Protein AF-A0A971C2J1-F1 (afdb_monomer)

Radius of gyration: 20.7 Å; Cα contacts (8 Å, |Δi|>4): 103; chains: 1; bounding box: 39×46×48 Å

Mean predicted aligned error: 7.13 Å

pLDDT: mean 89.5, std 9.16, range [54.72, 98.19]

Foldseek 3Di:
DWDWDDDQVQQKIKIWDQDPPPPDGTDIDIDRNPDDDPCVCPVPCVNPVVVLQVVQVVCVVVVHDHDPPHDDVVNVVQVVQVVVQVVVCVVVVHHGDRDDDD

Solvent-accessible surface area (backbone atoms only — not comparable to full-atom values): 6250 Å² total; per-residue (Å²): 127,66,49,78,52,67,48,74,72,70,35,34,35,36,40,35,38,70,28,90,53,92,96,48,69,57,47,80,45,79,48,74,68,8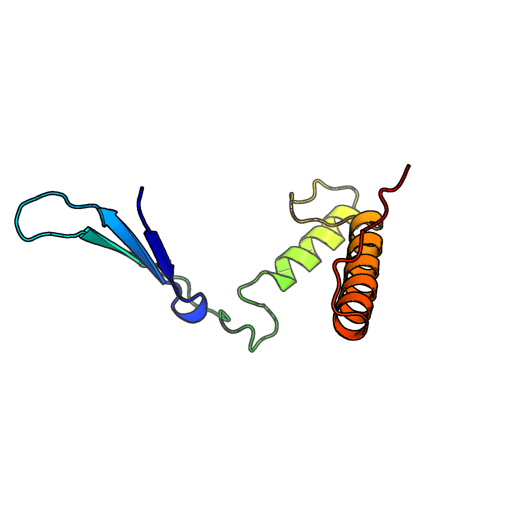5,66,82,76,55,45,81,23,86,82,68,25,57,59,48,51,51,57,51,54,54,50,28,51,54,28,50,78,67,76,43,91,56,56,96,81,57,76,54,72,67,54,52,52,50,53,52,51,49,53,57,39,50,54,53,20,66,77,68,73,46,91,62,84,80,83,79,84,131

Sequence (102 aa):
TGEIQGELEESRYVIRHIDPRPGHEYSEEVVDLNVSGDVHGAFGGHAGGDLRLAADFVRFAREEEVSISCTSIEDSIRGHLLGFRADRSMDEGRVMDIPREG

Secondary structure (DSSP, 8-state):
-EEEEEEGGGTEEEEEEE--STT-SEEEEEEE----S-SS-TTS-GGGHHHHHHHHHHHHHTTPPPPTT---HHHHHHHHHHHHHHHHHHHHTS----PPP-

Structure (mmCIF, N/CA/C/O backbone):
data_AF-A0A971C2J1-F1
#
_entry.id   AF-A0A971C2J1-F1
#
loop_
_atom_site.group_PDB
_atom_site.id
_atom_site.type_symbol
_atom_site.label_atom_id
_atom_si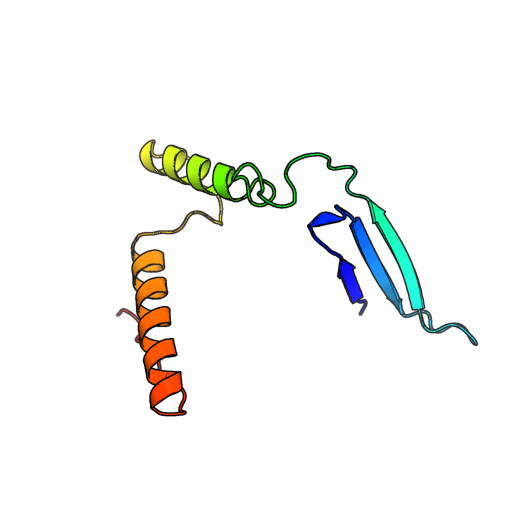te.label_alt_id
_atom_site.label_comp_id
_atom_site.label_asym_id
_atom_site.label_entity_id
_atom_site.label_seq_id
_atom_site.pdbx_PDB_ins_code
_atom_site.Cartn_x
_atom_site.Cartn_y
_atom_site.Cartn_z
_atom_site.occupancy
_atom_site.B_iso_or_equiv
_atom_site.auth_seq_id
_atom_site.auth_comp_id
_atom_site.auth_asym_id
_atom_site.auth_atom_id
_atom_site.pdbx_PDB_model_num
ATOM 1 N N . THR A 1 1 ? -3.015 5.363 25.364 1.00 68.62 1 THR A N 1
ATOM 2 C CA . THR A 1 1 ? -3.497 4.883 24.052 1.00 68.62 1 THR A CA 1
ATOM 3 C C . THR A 1 1 ? -4.454 5.913 23.502 1.00 68.62 1 THR A C 1
ATOM 5 O O . THR A 1 1 ? -5.111 6.581 24.289 1.00 68.62 1 THR A O 1
ATOM 8 N N . GLY A 1 2 ? -4.462 6.097 22.189 1.00 88.38 2 GLY A N 1
ATOM 9 C CA . GLY A 1 2 ? -5.350 7.013 21.477 1.00 88.38 2 GLY A CA 1
ATOM 10 C C . GLY A 1 2 ? -5.820 6.351 20.187 1.00 88.38 2 GLY A C 1
ATOM 11 O O . GLY A 1 2 ? -5.355 5.257 19.860 1.00 88.38 2 GLY A O 1
ATOM 12 N N . GLU A 1 3 ? -6.734 7.000 19.485 1.00 95.06 3 GLU A N 1
ATOM 13 C CA . GLU A 1 3 ? -7.278 6.533 18.210 1.00 95.06 3 GLU A CA 1
ATOM 14 C C . GLU A 1 3 ? -6.896 7.524 17.110 1.00 95.06 3 GLU A C 1
ATOM 16 O O . GLU A 1 3 ? -6.912 8.732 17.334 1.00 95.06 3 GLU A O 1
ATOM 21 N N . ILE A 1 4 ? -6.550 7.010 15.931 1.00 95.75 4 ILE A N 1
ATOM 22 C CA . ILE A 1 4 ? -6.412 7.803 14.711 1.00 95.75 4 ILE A CA 1
ATOM 23 C C . ILE A 1 4 ? -7.490 7.359 13.725 1.00 95.75 4 ILE A C 1
ATOM 25 O O . ILE A 1 4 ? -7.648 6.163 13.479 1.00 95.75 4 ILE A O 1
ATOM 29 N N . GLN A 1 5 ? -8.223 8.317 13.168 1.00 95.56 5 GLN A N 1
ATOM 30 C CA . GLN A 1 5 ? -9.270 8.071 12.181 1.00 95.56 5 GLN A CA 1
ATOM 31 C C . GLN A 1 5 ? -9.182 9.121 11.077 1.00 95.56 5 GLN A C 1
ATOM 33 O O . GLN A 1 5 ? -9.109 10.310 11.364 1.00 95.56 5 GLN A O 1
ATOM 38 N N . GLY A 1 6 ? -9.251 8.710 9.818 1.00 92.88 6 GLY A N 1
ATOM 39 C CA . GLY A 1 6 ? -9.317 9.630 8.690 1.00 92.88 6 GLY A CA 1
ATOM 40 C C . GL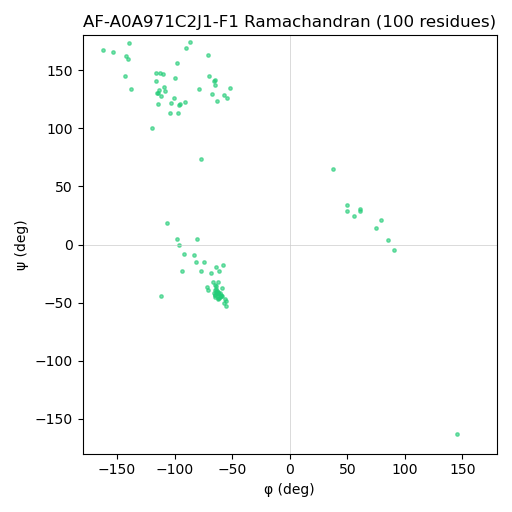Y A 1 6 ? -9.817 8.933 7.437 1.00 92.88 6 GLY A C 1
ATOM 41 O O . GLY A 1 6 ? -9.878 7.703 7.391 1.00 92.88 6 GLY A O 1
ATOM 42 N N . GLU A 1 7 ? -10.157 9.739 6.443 1.00 88.56 7 GLU A N 1
ATOM 43 C CA . GLU A 1 7 ? -10.464 9.303 5.086 1.00 88.56 7 GLU A CA 1
ATOM 44 C C . GLU A 1 7 ? -9.392 9.896 4.166 1.00 88.56 7 GLU A C 1
ATOM 46 O O . GLU A 1 7 ? -9.059 11.081 4.271 1.00 88.56 7 GLU A O 1
ATOM 51 N N . LEU A 1 8 ? -8.786 9.060 3.320 1.00 84.88 8 LEU A N 1
ATOM 52 C CA . LEU A 1 8 ? -7.642 9.453 2.488 1.00 84.88 8 LEU A CA 1
ATOM 53 C C . LEU A 1 8 ? -8.014 10.631 1.578 1.00 84.88 8 LEU A C 1
ATOM 55 O O . LEU A 1 8 ? -7.229 11.553 1.369 1.00 84.88 8 LEU A O 1
ATOM 59 N N . GLU A 1 9 ? -9.246 10.597 1.089 1.00 83.31 9 GLU A N 1
ATOM 60 C CA . GLU A 1 9 ? -9.861 11.538 0.175 1.00 83.31 9 GLU A CA 1
ATOM 61 C C . GLU A 1 9 ? -10.101 12.916 0.803 1.00 83.31 9 GLU A C 1
ATOM 63 O O . GLU A 1 9 ? -10.150 13.913 0.084 1.00 83.31 9 GLU A O 1
ATOM 68 N N . GLU A 1 10 ? -10.218 12.993 2.131 1.00 87.69 10 GLU A N 1
ATOM 69 C CA . GLU A 1 10 ? -10.367 14.263 2.843 1.00 87.69 10 GLU A CA 1
ATOM 70 C C . GLU A 1 10 ? -9.021 14.961 3.096 1.00 87.69 10 GLU A C 1
ATOM 72 O O . GLU A 1 10 ? -9.017 16.103 3.556 1.00 87.69 10 GLU A O 1
ATOM 77 N N . SER A 1 11 ? -7.879 14.301 2.839 1.00 88.88 11 SER A N 1
ATOM 78 C CA . SER A 1 11 ? -6.540 14.794 3.218 1.00 88.88 11 SER A CA 1
ATOM 79 C C . SER A 1 11 ? -6.460 15.233 4.691 1.00 88.88 11 SER A C 1
ATOM 81 O O . SER A 1 11 ? -5.679 16.113 5.060 1.00 88.88 11 SER A O 1
ATOM 83 N N . ARG A 1 12 ? -7.280 14.622 5.548 1.00 92.81 12 ARG A N 1
ATOM 84 C CA . ARG A 1 12 ? -7.480 15.003 6.945 1.00 92.81 12 ARG A CA 1
ATOM 85 C C . ARG A 1 12 ? -7.658 13.757 7.793 1.00 92.81 12 ARG A C 1
ATOM 87 O O . ARG A 1 12 ? -8.288 12.783 7.387 1.00 92.81 12 ARG A O 1
ATOM 94 N N . TYR A 1 13 ? -7.156 13.822 9.016 1.00 95.25 13 TYR A N 1
ATOM 95 C CA . TYR A 1 13 ? -7.446 12.822 10.031 1.00 95.25 13 TYR A CA 1
ATOM 96 C C . TYR A 1 13 ? -7.606 13.467 11.405 1.00 95.25 13 TYR A C 1
ATOM 98 O O . TYR A 1 13 ? -7.214 14.607 11.642 1.00 95.25 13 TYR A O 1
ATOM 106 N N . VAL A 1 14 ? -8.223 12.726 12.313 1.00 96.94 14 VAL A N 1
ATOM 107 C CA . VAL A 1 14 ? -8.462 13.105 13.699 1.00 96.94 14 VAL A CA 1
ATOM 108 C C . VAL A 1 14 ? -7.655 12.181 14.593 1.00 96.94 14 VAL A C 1
ATOM 110 O O . VAL A 1 14 ? -7.678 10.960 14.421 1.00 96.94 14 VAL A O 1
ATOM 113 N N . ILE A 1 15 ? -6.956 12.765 15.558 1.00 96.56 15 ILE A N 1
ATOM 114 C CA . ILE A 1 15 ? -6.327 12.052 16.663 1.00 96.56 15 ILE A CA 1
ATOM 115 C C . ILE A 1 15 ? -7.198 12.255 17.902 1.00 96.56 15 ILE A C 1
ATOM 117 O O . ILE A 1 15 ? -7.436 13.384 18.332 1.00 96.56 15 ILE A O 1
ATOM 121 N N . ARG A 1 16 ? -7.674 11.159 18.493 1.00 96.50 16 ARG A N 1
ATOM 122 C CA . ARG A 1 16 ? -8.383 11.160 19.776 1.00 96.50 16 ARG A CA 1
ATOM 123 C C . ARG A 1 16 ? -7.450 10.747 20.896 1.00 96.50 16 ARG A C 1
ATOM 125 O O . ARG A 1 16 ? -6.864 9.661 20.874 1.00 96.50 16 ARG A O 1
ATOM 132 N N . HIS A 1 17 ? -7.374 11.591 21.914 1.00 95.06 17 HIS A N 1
ATOM 133 C CA . HIS A 1 17 ? -6.661 11.312 23.153 1.00 95.06 17 HIS A CA 1
ATOM 134 C C . HIS A 1 17 ? -7.663 11.078 24.274 1.00 95.06 17 HIS A C 1
ATOM 136 O O . HIS A 1 17 ? -8.580 11.872 24.450 1.00 95.06 17 HIS A O 1
ATOM 142 N N . ILE A 1 18 ? -7.474 10.008 25.049 1.00 94.56 18 ILE A N 1
ATOM 143 C CA . ILE A 1 18 ? -8.291 9.745 26.240 1.00 94.56 18 ILE A CA 1
ATOM 144 C C . ILE A 1 18 ? -8.187 10.940 27.192 1.00 94.56 18 ILE A C 1
ATOM 146 O O . ILE A 1 18 ? -7.081 11.350 27.551 1.00 94.56 18 ILE A O 1
ATOM 150 N N . ASP A 1 19 ? -9.335 11.452 27.630 1.00 93.88 19 ASP A N 1
ATOM 15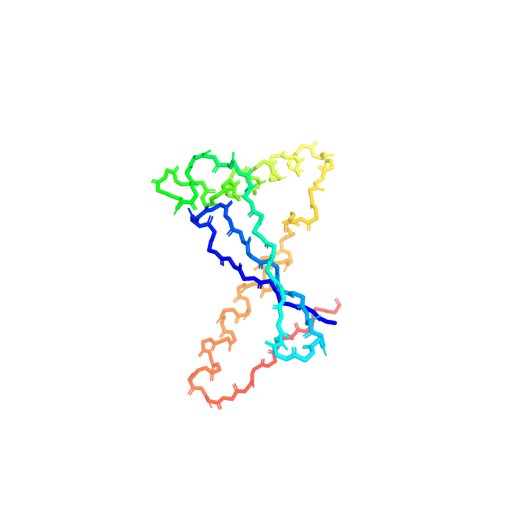1 C CA . ASP A 1 19 ? -9.434 12.584 28.546 1.00 93.88 19 ASP A CA 1
ATOM 152 C C . ASP A 1 19 ? -10.170 12.147 29.819 1.00 93.88 19 ASP A C 1
ATOM 154 O O . ASP A 1 19 ? -11.395 12.056 29.819 1.00 93.88 19 ASP A O 1
ATOM 158 N N . PRO A 1 20 ? -9.449 11.851 30.916 1.00 91.00 20 PRO A N 1
ATOM 159 C CA . PRO A 1 20 ? -10.048 11.288 32.123 1.00 91.00 20 PRO A CA 1
ATOM 160 C C . PRO A 1 20 ? -10.732 12.334 33.019 1.00 91.00 20 PRO A C 1
ATOM 162 O O . PRO A 1 20 ? -11.136 12.008 34.139 1.00 91.00 20 PRO A O 1
ATOM 165 N N . ARG A 1 21 ? -10.816 13.604 32.602 1.00 95.00 21 ARG A N 1
ATOM 166 C CA . ARG A 1 21 ? -11.468 14.647 33.405 1.00 95.00 21 ARG A CA 1
ATOM 167 C C . ARG A 1 21 ? -12.969 14.345 33.550 1.00 95.00 21 ARG A C 1
ATOM 169 O O . ARG A 1 21 ? -13.593 13.907 32.589 1.00 95.00 21 ARG A O 1
ATOM 176 N N . PRO A 1 22 ? -13.591 14.600 34.718 1.00 93.62 22 PRO A N 1
ATOM 177 C CA . PRO A 1 22 ? -15.017 14.334 34.909 1.00 93.62 22 PRO A CA 1
ATOM 178 C C . PRO A 1 22 ? -15.885 15.023 33.847 1.00 93.62 22 PRO A C 1
ATOM 180 O O . PRO A 1 22 ? -15.786 16.234 33.667 1.00 93.62 22 PRO A O 1
ATOM 183 N N . GLY A 1 23 ? -16.738 14.253 33.167 1.00 93.50 23 GLY A N 1
ATOM 184 C CA . GLY A 1 23 ? -17.592 14.748 32.079 1.00 93.50 23 GLY A CA 1
ATOM 185 C C . GLY A 1 23 ? -16.927 14.783 30.698 1.00 93.50 23 GLY A C 1
ATOM 186 O O . GLY A 1 23 ? -17.561 15.226 29.745 1.00 93.50 23 GLY A O 1
ATOM 187 N N . HIS A 1 24 ? -15.688 14.308 30.583 1.00 89.44 24 HIS A N 1
ATOM 188 C CA . HIS A 1 24 ? -14.969 14.133 29.327 1.00 89.44 24 HIS A CA 1
ATOM 189 C C . HIS A 1 24 ? -14.688 12.643 29.094 1.00 89.44 24 HIS A C 1
ATOM 191 O O . HIS A 1 24 ? -14.510 11.881 30.043 1.00 89.44 24 HIS A O 1
ATOM 197 N N . GLU A 1 25 ? -14.670 12.233 27.827 1.00 91.00 25 GLU A N 1
ATOM 198 C CA . GLU A 1 25 ? -14.254 10.884 27.416 1.00 91.00 25 GLU A CA 1
ATOM 199 C C . GLU A 1 25 ? -12.932 10.948 26.638 1.00 91.00 25 GLU A C 1
ATOM 201 O O . GLU A 1 25 ? -11.998 10.182 26.892 1.00 91.00 25 GLU A O 1
ATOM 206 N N . TYR A 1 26 ? -12.826 11.907 25.715 1.00 93.81 26 TYR A N 1
ATOM 207 C CA . TYR A 1 26 ? -11.638 12.164 24.910 1.00 93.81 26 TYR A CA 1
ATOM 208 C C . TYR A 1 26 ? -11.562 13.629 24.458 1.00 93.81 26 TYR A C 1
ATOM 210 O O . TYR A 1 26 ? -12.544 14.371 24.509 1.00 93.81 26 TYR A O 1
ATOM 218 N N . SER A 1 27 ? -10.384 14.029 23.984 1.00 94.06 27 SER A N 1
ATOM 219 C CA . SER A 1 27 ? -10.146 15.261 23.231 1.00 94.06 27 SER A CA 1
ATOM 220 C C . SER A 1 27 ? -9.760 14.939 21.788 1.00 94.06 27 SER A C 1
ATOM 222 O O . SER A 1 27 ? -9.076 13.941 21.552 1.00 94.06 27 SER A O 1
ATOM 224 N N . GLU A 1 28 ? -10.136 15.801 20.845 1.00 95.44 28 GLU A N 1
ATOM 225 C CA . GLU A 1 28 ? -9.825 15.654 19.418 1.00 95.44 28 GLU A CA 1
ATOM 226 C C . GLU A 1 28 ? -8.802 16.692 18.948 1.00 95.44 28 GLU A C 1
ATOM 228 O O . GLU A 1 28 ? -8.924 17.883 19.239 1.00 95.44 28 GLU A O 1
ATOM 233 N N . GLU A 1 29 ? -7.821 16.230 18.177 1.00 95.38 29 GLU A N 1
ATOM 234 C CA . GLU A 1 29 ? -6.936 17.052 17.357 1.00 95.38 29 GLU A CA 1
ATOM 235 C C . GLU A 1 29 ? -7.201 16.723 15.888 1.00 95.38 29 GLU A C 1
ATOM 237 O O . GLU A 1 29 ? -7.060 15.574 15.469 1.00 95.38 29 GLU A O 1
ATOM 242 N N . VAL A 1 30 ? -7.594 17.723 15.099 1.00 95.75 30 VAL A N 1
ATOM 243 C CA . VAL A 1 30 ? -7.735 17.575 13.647 1.00 95.75 30 VAL A CA 1
ATOM 244 C C . VAL A 1 30 ? -6.411 17.944 12.995 1.00 95.75 30 VAL A C 1
ATOM 246 O O . VAL A 1 30 ? -5.939 19.070 13.150 1.00 95.75 30 VAL A O 1
ATOM 249 N N . VAL A 1 31 ? -5.849 17.013 12.231 1.00 95.38 31 VAL A N 1
ATOM 250 C CA . VAL A 1 31 ? -4.681 17.248 11.387 1.00 95.38 31 VAL A CA 1
ATOM 251 C C . VAL A 1 31 ? -5.148 17.354 9.941 1.00 95.38 31 VAL A C 1
ATOM 253 O O . VAL A 1 31 ? -5.629 16.384 9.355 1.00 95.38 31 VAL A O 1
ATOM 256 N N . ASP A 1 32 ? -5.003 18.549 9.377 1.00 93.06 32 ASP A N 1
ATOM 257 C CA . ASP A 1 32 ? -5.206 18.823 7.957 1.00 93.06 32 ASP A CA 1
ATOM 258 C C . ASP A 1 32 ? -3.845 18.772 7.254 1.00 93.06 32 ASP A C 1
ATOM 260 O O . ASP A 1 32 ? -2.922 19.513 7.606 1.00 93.06 32 ASP A O 1
ATOM 264 N N . LEU A 1 33 ? -3.698 17.869 6.286 1.00 89.19 33 LEU A N 1
ATOM 265 C CA . LEU A 1 33 ? -2.453 17.709 5.538 1.00 89.19 33 LEU A CA 1
ATOM 266 C C . LEU A 1 33 ? -2.239 18.844 4.528 1.00 89.19 33 LEU A C 1
ATOM 268 O O . LEU A 1 33 ? -1.129 19.001 4.018 1.00 89.19 33 LEU A O 1
ATOM 272 N N . ASN A 1 34 ? -3.285 19.621 4.225 1.00 85.94 34 ASN A N 1
ATOM 273 C CA . ASN A 1 34 ? -3.311 20.673 3.212 1.00 85.94 34 ASN A CA 1
ATOM 274 C C . ASN A 1 34 ? -2.771 20.192 1.850 1.00 85.94 34 ASN A C 1
ATOM 276 O O . ASN A 1 34 ? -2.113 20.926 1.107 1.00 85.94 34 ASN A O 1
ATOM 280 N N . VAL A 1 35 ? -3.021 18.918 1.532 1.00 81.56 35 VAL A N 1
ATOM 281 C CA . VAL A 1 35 ? -2.654 18.302 0.257 1.00 81.56 35 VAL A CA 1
ATOM 282 C C . VAL A 1 35 ? -3.861 18.370 -0.667 1.00 81.56 35 VAL A C 1
ATOM 284 O O . VAL A 1 35 ? -4.922 17.821 -0.374 1.00 81.56 35 VAL A O 1
ATOM 287 N N . SER A 1 36 ? -3.671 19.033 -1.803 1.00 73.06 36 SER A N 1
ATOM 288 C CA . SER A 1 36 ? -4.627 19.073 -2.909 1.00 73.06 36 SER A CA 1
ATOM 289 C C . SER A 1 36 ? -4.073 18.288 -4.099 1.00 73.06 36 SER A C 1
ATOM 291 O O . SER A 1 36 ? -2.86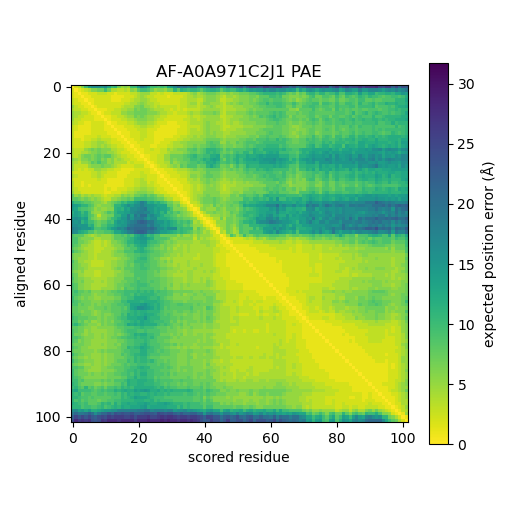0 18.242 -4.307 1.00 73.06 36 SER A O 1
ATOM 293 N N . GLY A 1 37 ? -4.944 17.640 -4.874 1.00 72.25 37 GLY A N 1
ATOM 294 C CA . GLY A 1 37 ? -4.543 16.821 -6.020 1.00 72.25 37 GLY A CA 1
ATOM 295 C C . GLY A 1 37 ? -5.431 15.596 -6.218 1.00 72.25 37 GLY A C 1
ATOM 296 O O . GLY A 1 37 ? -6.536 15.525 -5.683 1.00 72.25 37 GLY A O 1
ATOM 297 N N . ASP A 1 38 ? -4.943 14.628 -6.995 1.00 71.56 38 ASP A N 1
ATOM 298 C CA . ASP A 1 38 ? -5.644 13.368 -7.258 1.00 71.56 38 ASP A CA 1
ATOM 299 C C . ASP A 1 38 ? -5.545 12.384 -6.079 1.00 71.56 38 ASP A C 1
ATOM 301 O O . ASP A 1 38 ? -4.809 11.396 -6.115 1.00 71.56 38 ASP A O 1
ATOM 305 N N . VAL A 1 39 ? -6.280 12.675 -5.008 1.00 70.38 39 VAL A N 1
ATOM 306 C CA . VAL A 1 39 ? -6.374 11.805 -3.822 1.00 70.38 39 VAL A CA 1
ATOM 307 C C . VAL A 1 39 ? -7.294 10.601 -4.046 1.00 70.38 39 VAL A C 1
ATOM 309 O O . VAL A 1 39 ? -7.117 9.576 -3.404 1.00 70.38 39 VAL A O 1
ATOM 312 N N . HIS A 1 40 ? -8.225 10.700 -5.002 1.00 69.69 40 HIS A N 1
ATOM 313 C CA . HIS A 1 40 ? -9.129 9.614 -5.405 1.00 69.69 40 HIS A CA 1
ATOM 314 C C . HIS A 1 40 ? -8.486 8.615 -6.385 1.00 69.69 40 HIS A C 1
ATOM 316 O O . HIS A 1 40 ? -9.048 7.553 -6.632 1.00 69.69 40 HIS A O 1
ATOM 322 N N . GLY A 1 41 ? -7.351 8.960 -7.005 1.00 68.25 41 GLY A N 1
ATOM 323 C CA . GLY A 1 41 ? -6.760 8.158 -8.080 1.00 68.25 41 GLY A CA 1
ATOM 324 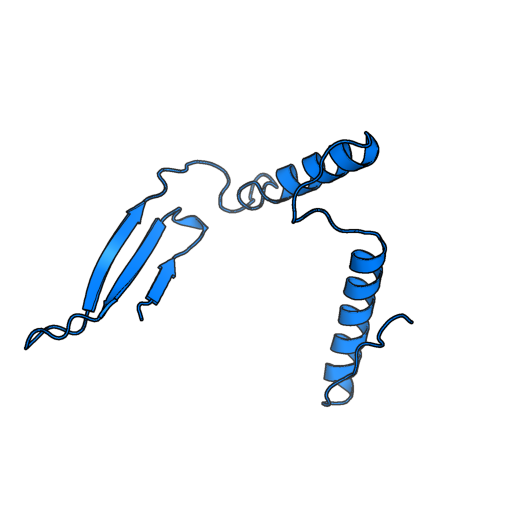C C . GLY A 1 41 ? -7.493 8.267 -9.426 1.00 68.25 41 GLY A C 1
ATOM 325 O O . GLY A 1 41 ? -7.243 7.461 -10.321 1.00 68.25 41 GLY A O 1
ATOM 326 N N . ALA A 1 42 ? -8.375 9.256 -9.607 1.00 70.12 42 ALA A N 1
ATOM 327 C CA . ALA A 1 42 ? -9.131 9.501 -10.839 1.00 70.12 42 ALA A CA 1
ATOM 328 C C . ALA A 1 42 ? -8.235 9.810 -12.054 1.00 70.12 42 ALA A C 1
ATOM 330 O O . ALA A 1 42 ? -8.637 9.603 -13.199 1.00 70.12 42 ALA A O 1
ATOM 331 N N . PHE A 1 43 ? -7.011 10.273 -11.811 1.00 70.50 43 PHE A N 1
ATOM 332 C CA . PHE A 1 43 ? -5.967 10.501 -12.807 1.00 70.50 43 PHE A CA 1
ATOM 333 C C . PHE A 1 43 ? -4.851 9.444 -12.727 1.00 70.50 43 PHE A C 1
ATOM 335 O O . PHE A 1 43 ? -3.769 9.644 -13.279 1.00 70.50 43 PHE A O 1
ATOM 342 N N . GLY A 1 44 ? -5.122 8.302 -12.083 1.00 65.06 44 GLY A N 1
ATOM 343 C CA . GLY A 1 44 ? -4.246 7.129 -12.055 1.00 65.06 44 GLY A CA 1
ATOM 344 C C . GLY A 1 44 ? -3.082 7.230 -11.072 1.00 65.06 44 GLY A C 1
ATOM 345 O O . GLY A 1 44 ? -2.072 6.562 -11.266 1.00 65.06 44 GLY A O 1
ATOM 346 N N . GLY A 1 45 ? -3.183 8.101 -10.063 1.00 71.06 45 GLY A N 1
ATOM 347 C CA . GLY A 1 45 ? -2.118 8.286 -9.081 1.00 71.06 45 GLY A CA 1
ATOM 348 C C . GLY A 1 45 ? -2.244 7.452 -7.804 1.00 71.06 45 GLY A C 1
ATOM 349 O O . GLY A 1 45 ? -1.227 7.295 -7.132 1.00 71.06 45 GLY A O 1
ATOM 350 N N . HIS A 1 46 ? -3.451 6.996 -7.426 1.00 80.50 46 HIS A N 1
ATOM 351 C CA . HIS A 1 46 ? 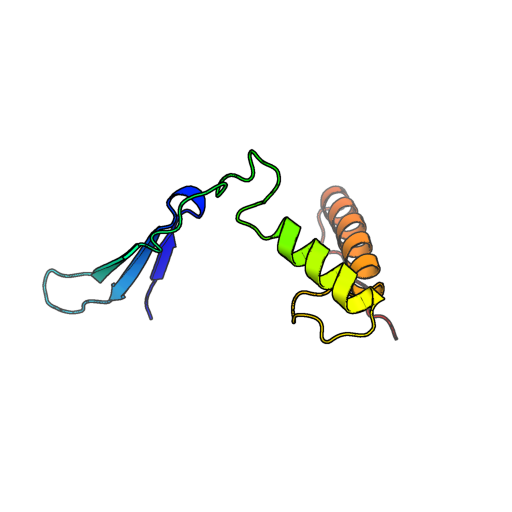-3.780 6.469 -6.082 1.00 80.50 46 HIS A CA 1
ATOM 352 C C . HIS A 1 46 ? -3.069 7.257 -4.963 1.00 80.50 46 HIS A C 1
ATOM 354 O O . HIS A 1 46 ? -2.145 6.761 -4.314 1.00 80.50 46 HIS A O 1
ATOM 360 N N . ALA A 1 47 ? -3.423 8.539 -4.807 1.00 79.50 47 ALA A N 1
ATOM 361 C CA . ALA A 1 47 ? -2.772 9.473 -3.875 1.00 79.50 47 ALA A CA 1
ATOM 362 C C . ALA A 1 47 ? -1.239 9.612 -4.062 1.00 79.50 47 ALA A C 1
ATOM 364 O O . ALA A 1 47 ? -0.505 9.984 -3.147 1.00 79.50 47 ALA A O 1
ATOM 365 N N . GLY A 1 48 ? -0.742 9.323 -5.267 1.00 81.94 48 GLY A N 1
ATOM 366 C CA . GLY A 1 48 ? 0.671 9.370 -5.648 1.00 81.94 48 GLY A CA 1
ATOM 367 C C . GLY A 1 48 ? 1.438 8.057 -5.453 1.00 81.94 48 GLY A C 1
ATOM 368 O O . GLY A 1 48 ? 2.603 7.991 -5.853 1.00 81.94 48 GLY A O 1
ATOM 369 N N . GLY A 1 49 ? 0.821 7.017 -4.879 1.00 84.94 49 GLY A N 1
ATOM 370 C CA . GLY A 1 49 ? 1.455 5.718 -4.643 1.00 84.94 49 GLY A CA 1
ATOM 371 C C . GLY A 1 49 ? 1.953 5.053 -5.927 1.00 84.94 49 GLY A C 1
ATOM 372 O O . GLY A 1 49 ? 3.105 4.620 -5.984 1.00 84.94 49 GLY A O 1
ATOM 373 N N . ASP A 1 50 ? 1.146 5.070 -6.989 1.00 86.81 50 ASP A N 1
ATOM 374 C CA . ASP A 1 50 ? 1.471 4.411 -8.263 1.00 86.81 50 ASP A CA 1
ATOM 375 C C . ASP A 1 50 ? 2.737 5.004 -8.904 1.00 86.81 50 ASP A C 1
ATOM 377 O O . ASP A 1 50 ? 3.641 4.288 -9.344 1.00 86.81 50 ASP A O 1
ATOM 381 N N . LEU A 1 51 ? 2.866 6.335 -8.877 1.00 88.19 51 LEU A N 1
ATOM 382 C CA . LEU A 1 51 ? 4.054 7.028 -9.382 1.00 88.19 51 LEU A CA 1
ATOM 383 C C . LEU A 1 51 ? 5.298 6.735 -8.535 1.00 88.19 51 LEU A C 1
ATOM 385 O O . LEU A 1 51 ? 6.408 6.690 -9.069 1.00 88.19 51 LEU A O 1
ATOM 389 N N . ARG A 1 52 ? 5.136 6.521 -7.224 1.00 89.75 52 ARG A N 1
ATOM 390 C CA . ARG A 1 52 ? 6.243 6.147 -6.332 1.00 89.75 52 ARG A CA 1
ATOM 391 C C . ARG A 1 52 ? 6.712 4.717 -6.594 1.00 89.75 52 ARG A C 1
ATOM 393 O O . ARG A 1 52 ? 7.921 4.507 -6.634 1.00 89.75 52 ARG A O 1
ATOM 400 N N . LEU A 1 53 ? 5.794 3.784 -6.856 1.00 91.06 53 LEU A N 1
ATOM 401 C CA . LEU A 1 53 ? 6.130 2.418 -7.274 1.00 91.06 53 LEU A CA 1
ATOM 402 C C . LEU A 1 53 ? 6.893 2.412 -8.606 1.00 91.06 53 LEU A C 1
ATOM 404 O O . LEU A 1 53 ? 7.939 1.773 -8.720 1.00 91.06 53 LEU A O 1
ATOM 408 N N . ALA A 1 54 ? 6.426 3.177 -9.597 1.00 91.38 54 ALA A N 1
ATOM 409 C CA . ALA A 1 54 ? 7.116 3.305 -10.881 1.00 91.38 54 ALA A CA 1
ATOM 410 C C . ALA A 1 54 ? 8.517 3.926 -10.731 1.00 91.38 54 ALA A C 1
ATOM 412 O O . ALA A 1 54 ? 9.477 3.460 -11.348 1.00 91.38 54 ALA A O 1
ATOM 413 N N . ALA A 1 55 ? 8.657 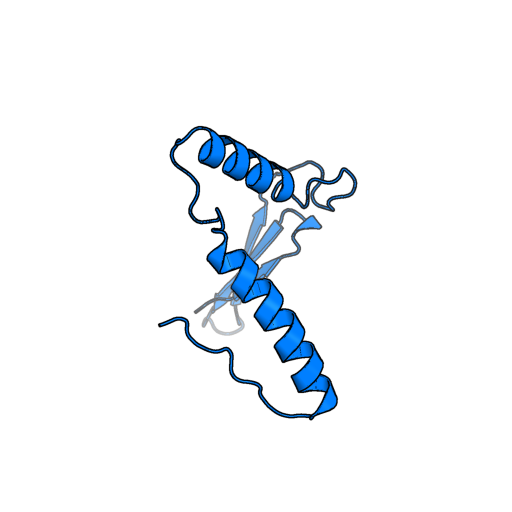4.956 -9.891 1.00 91.94 55 ALA A N 1
ATOM 414 C CA . ALA A 1 55 ? 9.948 5.573 -9.607 1.00 91.94 55 ALA A CA 1
ATOM 415 C C . ALA A 1 55 ? 10.923 4.595 -8.929 1.00 91.94 55 ALA A C 1
ATOM 417 O O . ALA A 1 55 ? 12.094 4.557 -9.305 1.00 91.94 55 ALA A O 1
ATOM 418 N N . ASP A 1 56 ? 10.453 3.784 -7.976 1.00 93.38 56 ASP A N 1
ATOM 419 C CA . ASP A 1 56 ? 11.274 2.747 -7.341 1.00 93.38 56 ASP A CA 1
ATOM 420 C C . ASP A 1 56 ? 11.743 1.688 -8.333 1.00 93.38 56 ASP A C 1
ATOM 422 O O . ASP A 1 56 ? 12.921 1.337 -8.325 1.00 93.38 56 ASP A O 1
ATOM 426 N N . PHE A 1 57 ? 10.876 1.249 -9.248 1.00 92.38 57 PHE A N 1
ATOM 427 C CA . PHE A 1 57 ? 11.274 0.323 -10.306 1.00 92.38 57 PHE A CA 1
ATOM 428 C C . PHE A 1 57 ? 12.384 0.901 -11.199 1.00 92.38 57 PHE A C 1
ATOM 430 O O . PHE A 1 57 ? 13.357 0.214 -11.510 1.00 92.38 57 PHE A O 1
ATOM 437 N N . VAL A 1 58 ? 12.280 2.177 -11.592 1.00 94.94 58 VAL A N 1
ATOM 438 C CA . VAL A 1 58 ? 13.319 2.839 -12.400 1.00 94.94 58 VAL A CA 1
ATOM 439 C C . VAL A 1 58 ? 14.640 2.942 -11.635 1.00 94.94 58 VAL A C 1
ATOM 441 O O . VAL A 1 58 ? 15.691 2.712 -12.232 1.00 94.94 58 VAL A O 1
ATOM 444 N N . ARG A 1 59 ? 14.603 3.260 -10.335 1.00 95.62 59 ARG A N 1
ATOM 445 C CA . ARG A 1 59 ? 15.800 3.288 -9.477 1.00 95.62 59 ARG A CA 1
ATOM 446 C C . ARG A 1 59 ? 16.446 1.914 -9.361 1.00 95.62 59 ARG A C 1
ATOM 448 O O . ARG A 1 59 ? 17.645 1.790 -9.587 1.00 95.62 59 ARG A O 1
ATOM 455 N N . PHE A 1 60 ? 15.641 0.881 -9.112 1.00 94.31 60 PHE A N 1
ATOM 456 C CA . PHE A 1 60 ? 16.099 -0.505 -9.071 1.00 94.31 60 PHE A CA 1
ATOM 457 C C . PHE A 1 60 ? 16.808 -0.905 -10.372 1.00 94.31 60 PHE A C 1
ATOM 459 O O . PHE A 1 60 ? 17.929 -1.402 -10.343 1.00 94.31 60 PHE A O 1
ATOM 466 N N . ALA A 1 61 ? 16.195 -0.616 -11.525 1.00 94.62 61 ALA A N 1
ATOM 467 C CA . ALA A 1 61 ? 16.760 -0.929 -12.838 1.00 94.62 61 ALA A CA 1
ATOM 468 C C . ALA A 1 61 ? 18.072 -0.181 -13.145 1.00 94.62 61 ALA A C 1
ATOM 470 O O . ALA A 1 61 ? 18.812 -0.584 -14.041 1.00 94.62 61 ALA A O 1
ATOM 471 N N . ARG A 1 62 ? 18.349 0.914 -12.430 1.00 97.19 62 ARG A N 1
ATOM 472 C CA . ARG A 1 62 ? 19.582 1.706 -12.529 1.00 97.19 62 ARG A CA 1
ATOM 473 C C . ARG A 1 62 ? 20.615 1.367 -11.457 1.00 97.19 62 ARG A C 1
ATOM 475 O O . ARG A 1 62 ? 21.642 2.035 -11.411 1.00 97.19 62 ARG A O 1
ATOM 482 N N . GLU A 1 63 ? 20.353 0.361 -10.622 1.00 96.25 63 GLU A N 1
ATOM 483 C CA . GLU A 1 63 ? 21.208 -0.012 -9.486 1.00 96.25 63 GLU A CA 1
ATOM 484 C C . GLU A 1 63 ? 21.358 1.123 -8.448 1.00 96.25 63 GLU A C 1
ATOM 486 O O . GLU A 1 63 ? 22.381 1.256 -7.778 1.00 96.25 63 GLU A O 1
ATOM 491 N N . GLU A 1 64 ? 20.325 1.961 -8.311 1.00 97.06 64 GLU A N 1
ATOM 492 C CA . GLU A 1 64 ? 20.255 3.035 -7.316 1.00 97.06 64 GLU A CA 1
ATOM 493 C C . GLU A 1 64 ? 19.621 2.548 -5.996 1.00 97.06 64 GLU A C 1
ATOM 495 O O . GLU A 1 64 ? 19.030 1.470 -5.917 1.00 97.06 64 GLU A O 1
ATOM 500 N N . GLU A 1 65 ? 19.713 3.365 -4.940 1.00 95.31 65 GLU A N 1
ATOM 501 C CA . GLU A 1 65 ? 19.027 3.097 -3.671 1.00 95.31 65 GLU A CA 1
ATOM 502 C C . GLU A 1 65 ? 17.500 3.104 -3.868 1.00 95.31 65 GLU A C 1
ATOM 504 O O . GLU A 1 65 ? 16.914 4.082 -4.343 1.00 95.31 65 GLU A O 1
ATOM 509 N N . VAL A 1 66 ? 16.852 2.000 -3.496 1.00 93.69 66 VAL A N 1
ATOM 510 C CA . VAL A 1 66 ? 15.398 1.815 -3.599 1.00 93.69 66 VAL A CA 1
ATOM 511 C C . VAL A 1 66 ? 14.710 2.099 -2.267 1.00 93.69 66 VAL A C 1
ATOM 513 O O . VAL A 1 66 ? 15.324 2.000 -1.204 1.00 93.69 66 VAL A O 1
ATOM 516 N N . SER A 1 67 ? 13.420 2.447 -2.296 1.00 92.81 67 SER A N 1
ATOM 517 C CA . SER A 1 67 ? 12.668 2.620 -1.050 1.00 92.81 67 SER A CA 1
ATOM 518 C C . SER A 1 67 ? 12.400 1.284 -0.346 1.00 92.81 67 SER A C 1
ATOM 520 O O . SER A 1 67 ? 12.436 0.217 -0.959 1.00 92.81 67 SER A O 1
ATOM 522 N N . ILE A 1 68 ? 12.037 1.357 0.938 1.00 91.00 68 ILE A N 1
ATOM 523 C CA . ILE A 1 68 ? 11.579 0.203 1.731 1.00 91.00 68 ILE A CA 1
ATOM 524 C C . ILE A 1 68 ? 10.349 -0.504 1.138 1.00 91.00 68 ILE A C 1
ATOM 526 O O . ILE A 1 68 ? 10.043 -1.623 1.535 1.00 91.00 68 ILE A O 1
ATOM 530 N N . SER A 1 69 ? 9.630 0.159 0.229 1.00 89.56 69 SER A N 1
ATOM 531 C CA . SER A 1 69 ? 8.431 -0.360 -0.429 1.00 89.56 69 SER A CA 1
ATOM 532 C C . SER A 1 69 ? 8.726 -0.986 -1.795 1.00 89.56 69 SER A C 1
ATOM 534 O O . SER A 1 69 ? 7.800 -1.453 -2.458 1.00 89.56 69 SER A O 1
ATOM 536 N N . CYS A 1 70 ? 9.986 -0.991 -2.243 1.00 92.81 70 CYS A N 1
ATOM 537 C CA . CYS A 1 70 ? 10.375 -1.704 -3.452 1.00 92.81 70 CYS A CA 1
ATOM 538 C C . CYS A 1 70 ? 10.242 -3.212 -3.222 1.00 92.81 70 CYS A C 1
ATOM 540 O O . CYS A 1 70 ? 10.756 -3.742 -2.240 1.00 92.81 70 CYS A O 1
ATOM 542 N N . THR A 1 71 ? 9.560 -3.898 -4.135 1.00 90.31 71 THR A N 1
ATOM 543 C CA . THR A 1 71 ? 9.307 -5.340 -4.036 1.00 90.31 71 THR A CA 1
ATOM 544 C C . THR A 1 71 ? 10.290 -6.121 -4.894 1.00 90.31 71 THR A C 1
ATOM 546 O O . THR A 1 71 ? 10.668 -5.681 -5.983 1.00 90.31 71 THR A O 1
ATOM 549 N N . SER A 1 72 ? 10.718 -7.283 -4.403 1.00 90.12 72 SER A N 1
ATOM 550 C CA . SER A 1 72 ? 11.536 -8.216 -5.174 1.00 90.12 72 SER A CA 1
ATOM 551 C C . SER A 1 72 ? 10.670 -9.169 -6.010 1.00 90.12 72 SER A C 1
ATOM 553 O O . SER A 1 72 ? 9.439 -9.205 -5.906 1.00 90.12 72 SER A O 1
ATOM 555 N N . ILE A 1 73 ? 11.310 -9.987 -6.849 1.00 90.88 73 ILE A N 1
ATOM 556 C CA . ILE A 1 73 ? 10.597 -11.042 -7.581 1.00 90.88 73 ILE A CA 1
ATOM 557 C C . ILE A 1 73 ? 10.018 -12.096 -6.626 1.00 90.88 73 ILE A C 1
ATOM 559 O O . ILE A 1 73 ? 8.914 -12.588 -6.847 1.00 90.88 73 ILE A O 1
ATOM 563 N N . GLU A 1 74 ? 10.712 -12.396 -5.531 1.00 91.44 74 GLU A N 1
ATOM 564 C CA . GLU A 1 74 ? 10.247 -13.310 -4.488 1.00 91.44 74 GLU A CA 1
ATOM 565 C C . GLU A 1 74 ? 8.987 -12.771 -3.798 1.00 91.44 74 GLU A C 1
ATOM 567 O O . GLU A 1 74 ? 8.053 -13.532 -3.539 1.00 91.44 74 GLU A O 1
ATOM 572 N N . ASP A 1 75 ? 8.904 -11.457 -3.561 1.00 91.56 75 ASP A N 1
ATOM 573 C CA . ASP A 1 75 ? 7.684 -10.828 -3.039 1.00 91.56 75 ASP A CA 1
ATOM 574 C C . ASP A 1 75 ? 6.512 -10.987 -4.013 1.00 91.56 75 ASP A C 1
ATOM 576 O O . ASP A 1 75 ? 5.398 -11.323 -3.602 1.00 91.56 75 ASP A O 1
ATOM 580 N N . SER A 1 76 ? 6.769 -10.832 -5.317 1.00 92.00 76 SER A N 1
ATOM 581 C CA . SER A 1 76 ? 5.761 -11.054 -6.356 1.00 92.00 76 SER A CA 1
ATOM 582 C C . SER A 1 76 ? 5.268 -12.505 -6.375 1.00 92.00 76 SER A C 1
ATOM 584 O O . SER A 1 76 ? 4.058 -12.749 -6.386 1.00 92.00 76 SER A O 1
ATOM 586 N N . ILE A 1 77 ? 6.178 -13.483 -6.315 1.00 93.50 77 ILE A N 1
ATOM 587 C CA . ILE A 1 77 ? 5.838 -14.915 -6.278 1.00 93.50 77 ILE A CA 1
ATOM 588 C C . ILE A 1 77 ? 4.987 -15.232 -5.042 1.00 93.50 77 ILE A C 1
ATOM 590 O O . ILE A 1 77 ? 3.953 -15.899 -5.155 1.00 93.50 77 ILE A O 1
ATOM 594 N N . ARG A 1 78 ? 5.368 -14.714 -3.868 1.00 92.12 78 ARG A N 1
ATOM 595 C CA . ARG A 1 78 ? 4.602 -14.892 -2.625 1.00 92.12 78 ARG A CA 1
ATOM 596 C C . ARG A 1 78 ? 3.221 -14.251 -2.706 1.00 92.12 78 ARG A C 1
ATOM 598 O O . ARG A 1 78 ? 2.258 -14.869 -2.257 1.00 92.12 78 ARG A O 1
ATOM 605 N N . GLY A 1 79 ? 3.102 -13.070 -3.311 1.00 93.19 79 GLY A N 1
ATOM 606 C CA . GLY A 1 79 ? 1.818 -12.403 -3.537 1.00 93.19 79 GLY A CA 1
ATOM 607 C C . GLY A 1 79 ? 0.863 -13.236 -4.398 1.00 93.19 79 GLY A C 1
ATOM 608 O O . GLY A 1 79 ? -0.299 -13.423 -4.038 1.00 93.19 79 GLY A O 1
ATOM 609 N N . HIS A 1 80 ? 1.360 -13.825 -5.488 1.00 95.12 80 HIS A N 1
ATOM 610 C CA . HIS A 1 80 ? 0.555 -14.722 -6.326 1.00 95.12 80 HIS A CA 1
ATOM 611 C C . HIS A 1 80 ? 0.153 -15.998 -5.577 1.00 95.12 80 HIS A C 1
ATOM 613 O O . HIS A 1 80 ? -1.004 -16.418 -5.629 1.00 95.12 80 HIS A O 1
ATOM 619 N N . LEU A 1 81 ? 1.089 -16.603 -4.840 1.00 95.19 81 LEU A N 1
ATOM 620 C CA . LEU A 1 81 ? 0.815 -17.787 -4.030 1.00 95.19 81 LEU A CA 1
ATOM 621 C C . LEU A 1 81 ? -0.249 -17.510 -2.963 1.00 95.19 81 LEU A C 1
ATOM 623 O O . LEU A 1 81 ? -1.138 -18.339 -2.775 1.00 95.19 81 LEU A O 1
ATOM 627 N N . LEU A 1 82 ? -0.190 -16.349 -2.307 1.00 96.00 82 LEU A N 1
ATOM 628 C CA . LEU A 1 82 ? -1.212 -15.896 -1.365 1.00 96.00 82 LEU A CA 1
ATOM 629 C C . LEU A 1 82 ? -2.593 -15.859 -2.033 1.00 96.00 82 LEU A C 1
ATOM 631 O O . LEU A 1 82 ? -3.534 -16.415 -1.474 1.00 96.00 82 LEU A O 1
ATOM 635 N N . GLY A 1 83 ? -2.701 -15.290 -3.238 1.00 96.44 83 GLY A N 1
ATOM 636 C CA . GLY A 1 83 ? -3.952 -15.251 -4.002 1.00 96.44 83 GLY A CA 1
ATOM 637 C C . GLY A 1 83 ? -4.536 -16.643 -4.265 1.00 96.44 83 GLY A C 1
ATOM 638 O O . GLY A 1 83 ? -5.685 -16.908 -3.918 1.00 96.44 83 GLY A O 1
ATOM 639 N N . PHE A 1 84 ? -3.728 -17.576 -4.779 1.00 96.19 84 PHE A N 1
ATOM 640 C CA . PHE A 1 84 ? -4.181 -18.953 -5.028 1.00 96.19 84 PHE A CA 1
ATOM 641 C C . PHE A 1 84 ? -4.569 -19.706 -3.748 1.00 96.19 84 PHE A C 1
ATOM 643 O O . PHE A 1 84 ? -5.485 -20.528 -3.747 1.00 96.19 84 PHE A O 1
ATOM 650 N N . ARG A 1 85 ? -3.857 -19.464 -2.642 1.00 96.88 85 ARG A N 1
ATOM 651 C CA . ARG A 1 85 ? -4.166 -20.087 -1.347 1.00 96.88 85 ARG A CA 1
ATOM 652 C C . ARG A 1 85 ? -5.435 -19.505 -0.735 1.00 96.88 85 ARG A C 1
ATOM 654 O O . ARG A 1 85 ? -6.185 -20.266 -0.132 1.00 96.88 85 ARG A O 1
ATOM 661 N N . ALA A 1 86 ? -5.681 -18.209 -0.905 1.00 97.38 86 ALA A N 1
ATOM 662 C CA . ALA A 1 86 ? -6.910 -17.558 -0.471 1.00 97.38 86 ALA A CA 1
ATOM 663 C C . ALA A 1 86 ? -8.126 -18.095 -1.238 1.00 97.38 86 ALA A C 1
ATOM 665 O O . ALA A 1 86 ? -9.109 -18.468 -0.606 1.00 97.38 86 ALA A O 1
ATOM 666 N N . ASP A 1 87 ? -8.024 -18.234 -2.561 1.00 97.94 87 ASP A N 1
ATOM 667 C CA . ASP A 1 87 ? -9.074 -18.822 -3.404 1.00 97.94 87 ASP A CA 1
ATOM 668 C C . ASP A 1 87 ? -9.455 -20.233 -2.921 1.00 97.94 87 ASP A C 1
ATOM 6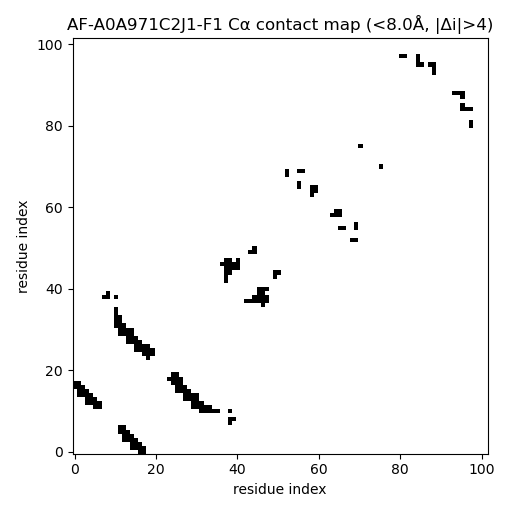70 O O . ASP A 1 87 ? -10.587 -20.499 -2.519 1.00 97.94 87 ASP A O 1
ATOM 674 N N . ARG A 1 88 ? -8.452 -21.105 -2.765 1.00 97.44 88 ARG A N 1
ATOM 675 C CA . ARG A 1 88 ? -8.647 -22.455 -2.222 1.00 97.44 88 ARG A CA 1
ATOM 676 C C . ARG A 1 88 ? -9.172 -22.476 -0.781 1.00 97.44 88 ARG A C 1
ATOM 678 O O . ARG A 1 88 ? -9.878 -23.404 -0.394 1.00 97.44 88 ARG A O 1
ATOM 685 N N . SER A 1 89 ? -8.802 -21.488 0.033 1.00 98.19 89 SER A N 1
ATOM 686 C CA . SER A 1 89 ? -9.307 -21.348 1.402 1.00 98.19 89 SER A CA 1
ATOM 687 C C . SER A 1 89 ? -10.809 -21.063 1.414 1.00 98.19 89 SER A C 1
ATOM 689 O O . SER A 1 89 ? -11.510 -21.636 2.249 1.00 98.19 89 SER A O 1
ATOM 691 N N . MET A 1 90 ? -11.304 -20.245 0.477 1.00 98.12 90 MET A N 1
ATOM 692 C CA . MET A 1 90 ? -12.737 -19.978 0.331 1.00 98.12 90 MET A CA 1
ATOM 693 C C . MET A 1 90 ? -13.508 -21.236 -0.079 1.00 98.12 90 MET A C 1
ATOM 695 O O . MET A 1 90 ? -14.541 -21.523 0.523 1.00 98.12 90 MET A O 1
ATOM 699 N N . ASP A 1 91 ? -12.979 -22.016 -1.026 1.00 98.06 91 ASP A N 1
ATOM 700 C CA . ASP A 1 91 ? -13.617 -23.255 -1.494 1.00 98.06 91 ASP A CA 1
ATOM 701 C C . ASP A 1 91 ? -13.683 -24.344 -0.413 1.00 98.06 91 ASP A C 1
ATOM 703 O O . ASP A 1 91 ? -14.688 -25.040 -0.268 1.00 98.06 91 ASP A O 1
ATOM 707 N N . GLU A 1 92 ? -12.603 -24.517 0.354 1.00 97.75 92 GLU A N 1
ATOM 708 C CA . GLU A 1 92 ? -12.495 -25.587 1.353 1.00 97.75 92 GLU A CA 1
ATOM 709 C C . GLU A 1 92 ? -12.959 -25.162 2.758 1.00 97.75 92 GLU A C 1
ATOM 711 O O . GLU A 1 92 ? -13.031 -26.000 3.661 1.00 97.75 92 GLU A O 1
ATOM 716 N N . GLY A 1 93 ? -13.246 -23.874 2.974 1.00 97.94 93 GLY A N 1
ATOM 717 C CA . GLY A 1 93 ? -13.682 -23.336 4.265 1.00 97.94 93 GLY A CA 1
ATOM 718 C C . GLY A 1 93 ? -12.658 -23.519 5.391 1.00 97.94 93 GLY A C 1
ATOM 719 O O . GLY A 1 93 ? -13.035 -23.656 6.557 1.00 97.94 93 GLY A O 1
ATOM 720 N N . ARG A 1 94 ? -11.360 -23.564 5.066 1.00 97.81 94 ARG A N 1
ATOM 721 C CA . ARG A 1 94 ? -10.277 -23.775 6.042 1.00 97.81 94 ARG A CA 1
ATOM 722 C C . ARG A 1 94 ? -9.059 -22.908 5.760 1.00 97.81 94 ARG A C 1
ATOM 724 O O . ARG A 1 94 ? -8.829 -22.480 4.632 1.00 97.81 94 ARG A O 1
ATOM 731 N N . VAL A 1 95 ? -8.235 -22.714 6.786 1.00 97.06 95 VAL A N 1
ATOM 732 C CA . VAL A 1 95 ? -6.949 -22.014 6.668 1.00 97.06 95 VAL A CA 1
ATOM 733 C C . VAL A 1 95 ? -5.997 -22.803 5.762 1.00 97.06 95 VAL A C 1
ATOM 735 O O . VAL A 1 95 ? -5.894 -24.032 5.858 1.00 97.06 95 VAL A O 1
ATOM 738 N N . MET A 1 96 ? -5.302 -22.081 4.883 1.00 96.62 96 MET A N 1
ATOM 739 C CA . MET A 1 96 ? -4.290 -22.610 3.974 1.00 96.62 96 MET A CA 1
ATOM 740 C C . MET A 1 96 ? -2.912 -22.090 4.370 1.00 96.62 96 MET A C 1
ATOM 742 O O . MET A 1 96 ? -2.706 -20.883 4.456 1.00 96.62 96 MET A O 1
ATOM 746 N N . ASP A 1 97 ? -1.951 -22.993 4.547 1.00 94.44 97 ASP A N 1
ATOM 747 C CA . ASP A 1 97 ? -0.568 -22.589 4.786 1.00 94.44 97 ASP A CA 1
ATOM 748 C C . ASP A 1 97 ? 0.049 -21.976 3.528 1.00 94.44 97 ASP A C 1
ATOM 750 O O . ASP A 1 97 ? -0.193 -22.440 2.403 1.00 94.44 97 ASP A O 1
ATOM 754 N N . ILE A 1 98 ? 0.904 -20.977 3.738 1.00 91.00 98 ILE A N 1
ATOM 755 C CA . ILE A 1 98 ? 1.818 -20.454 2.725 1.00 91.00 98 ILE A CA 1
ATOM 756 C C . ILE A 1 98 ? 3.176 -21.125 2.966 1.00 91.00 98 ILE A C 1
ATOM 758 O O . ILE A 1 98 ? 3.783 -20.897 4.016 1.00 91.00 98 ILE A O 1
ATOM 762 N N . PRO A 1 99 ? 3.643 -21.986 2.044 1.00 84.00 99 PRO A N 1
ATOM 763 C CA . PRO A 1 99 ? 4.957 -22.605 2.134 1.00 84.00 99 PRO A CA 1
ATOM 764 C C . PRO A 1 99 ? 6.049 -21.558 2.347 1.00 84.00 99 PRO A C 1
ATOM 766 O O . PRO A 1 99 ? 6.078 -20.535 1.664 1.00 84.00 99 PRO A O 1
ATOM 769 N N . ARG A 1 100 ? 6.960 -21.832 3.281 1.00 78.44 100 ARG A N 1
ATOM 770 C CA . ARG A 1 100 ? 8.209 -21.079 3.378 1.00 78.44 100 ARG A CA 1
ATOM 771 C C . ARG A 1 100 ? 9.162 -21.593 2.306 1.00 78.44 100 ARG A C 1
ATOM 773 O O . ARG A 1 100 ? 9.297 -22.805 2.146 1.00 78.44 100 ARG A O 1
ATOM 780 N N . GLU A 1 101 ? 9.793 -20.679 1.582 1.00 68.06 101 GLU A N 1
ATOM 781 C CA . GLU A 1 101 ? 10.957 -21.015 0.763 1.00 68.06 101 GLU A CA 1
ATOM 782 C C . GLU A 1 101 ? 12.103 -21.435 1.696 1.00 68.06 101 GLU A C 1
ATOM 784 O O . GLU A 1 101 ? 12.220 -20.909 2.808 1.00 68.06 101 GLU A O 1
ATOM 789 N N . GLY A 1 102 ? 12.852 -22.459 1.282 1.00 54.72 102 GLY A N 1
ATOM 790 C CA . GLY A 1 102 ? 14.001 -22.999 2.014 1.00 54.72 102 GLY A CA 1
ATOM 791 C C . GLY A 1 102 ? 15.293 -22.261 1.710 1.00 54.72 102 GLY A C 1
ATOM 792 O O . GLY A 1 102 ? 15.353 -21.595 0.654 1.00 54.72 102 GLY A O 1
#

Nearest PDB structures (foldseek):
  3b6v-assembly2_B  TM=4.008E-01  e=2.031E+00  Homo sapiens
  1cza-assembly1_N  TM=3.968E-01  e=6.226E+00  Homo sapiens
  1dgk-assembly1_N  TM=3.849E-01  e=6.226E+00  Homo sapiens